Protein AF-A0A645JE88-F1 (afdb_monomer_lite)

pLDDT: mean 90.45, std 4.68, range [77.88, 97.06]

InterPro domains:
  IPR000792 Transcription regulator LuxR, C-terminal [SM00421] (86-143)
  IPR016032 Signal transduction response regulator, C-terminal effector [SSF46894] (80-143)
  IPR036388 Winged helix-like DNA-binding domain superfamily [G3DSA:1.10.10.10] (89-144)

Structure (mmCIF, N/CA/C/O backbone):
data_AF-A0A645JE88-F1
#
_entry.id   AF-A0A645JE88-F1
#
loop_
_atom_site.group_PDB
_atom_site.id
_atom_site.type_symbol
_atom_site.label_atom_id
_atom_site.label_alt_id
_atom_site.label_comp_id
_atom_site.label_asym_id
_atom_site.label_entity_id
_atom_site.label_seq_id
_atom_site.pdbx_PDB_ins_code
_atom_site.Cartn_x
_atom_site.Cartn_y
_atom_site.Cartn_z
_atom_site.occupancy
_atom_site.B_iso_or_equiv
_atom_site.auth_seq_id
_at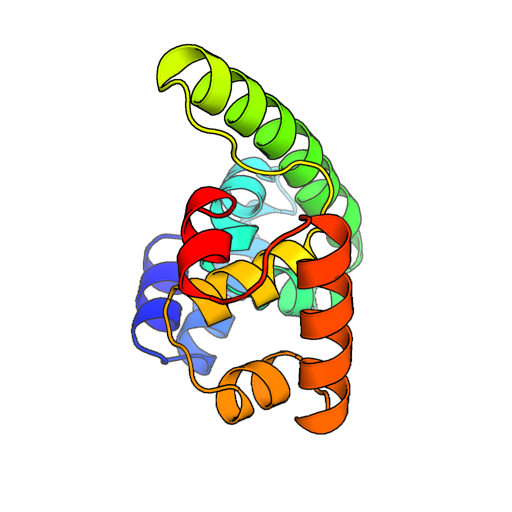om_site.auth_comp_id
_atom_site.auth_asym_id
_atom_site.auth_atom_id
_atom_site.pdbx_PDB_model_num
ATOM 1 N N . MET A 1 1 ? -2.558 -3.960 -15.717 1.00 83.31 1 MET A N 1
ATOM 2 C CA . MET A 1 1 ? -2.790 -3.503 -14.327 1.00 83.31 1 MET A CA 1
ATOM 3 C C . MET A 1 1 ? -4.059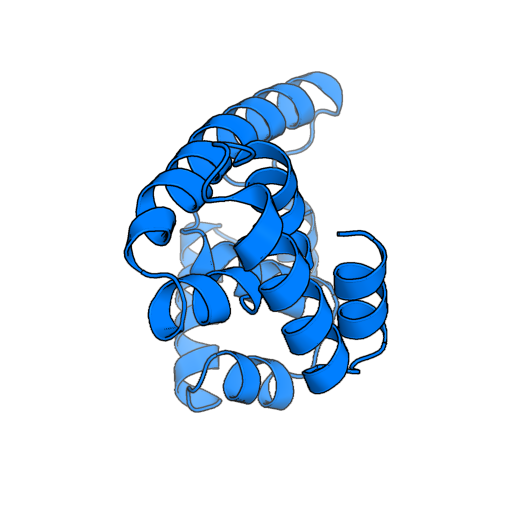 -4.070 -13.705 1.00 83.31 1 MET A C 1
ATOM 5 O O . MET A 1 1 ? -3.946 -4.719 -12.676 1.00 83.31 1 MET A O 1
ATOM 9 N N . THR A 1 2 ? -5.235 -3.934 -14.329 1.00 85.56 2 THR A N 1
ATOM 10 C CA . THR A 1 2 ? -6.525 -4.400 -13.770 1.00 85.56 2 THR A CA 1
ATOM 11 C C . THR A 1 2 ? -6.524 -5.858 -13.303 1.00 85.56 2 THR A C 1
ATOM 13 O O . THR A 1 2 ? -7.034 -6.153 -12.230 1.00 85.56 2 THR A O 1
ATOM 16 N N . ARG A 1 3 ? -5.890 -6.769 -14.058 1.00 91.75 3 ARG A N 1
ATOM 17 C CA . ARG A 1 3 ? -5.767 -8.186 -13.670 1.00 91.75 3 ARG A CA 1
ATOM 18 C C . ARG A 1 3 ? -4.950 -8.389 -12.391 1.00 91.75 3 ARG A C 1
ATOM 20 O O . ARG A 1 3 ? -5.397 -9.111 -11.515 1.00 91.75 3 ARG A O 1
ATOM 27 N N . ALA A 1 4 ? -3.802 -7.722 -12.263 1.00 92.31 4 ALA A N 1
ATOM 28 C CA . ALA A 1 4 ? -2.965 -7.818 -11.066 1.00 92.31 4 ALA A CA 1
ATOM 29 C C . ALA A 1 4 ? -3.705 -7.302 -9.821 1.00 92.31 4 ALA A C 1
ATOM 31 O O . ALA A 1 4 ? -3.716 -7.964 -8.788 1.00 92.31 4 ALA A O 1
ATOM 32 N N . VAL A 1 5 ? -4.392 -6.160 -9.949 1.00 90.69 5 VAL A N 1
ATOM 33 C CA . VAL A 1 5 ? -5.201 -5.579 -8.865 1.00 90.69 5 VAL A CA 1
ATOM 34 C C . VAL A 1 5 ? -6.362 -6.503 -8.483 1.00 90.69 5 VAL A C 1
ATOM 36 O O . VAL A 1 5 ? -6.603 -6.718 -7.298 1.00 90.69 5 VAL A O 1
ATOM 39 N N . ALA A 1 6 ? -7.051 -7.094 -9.463 1.00 91.69 6 ALA A N 1
ATOM 40 C CA . ALA A 1 6 ? -8.138 -8.037 -9.209 1.00 91.69 6 ALA A CA 1
ATOM 41 C C . ALA A 1 6 ? -7.649 -9.306 -8.489 1.00 91.69 6 ALA A C 1
ATOM 43 O O . ALA A 1 6 ? -8.238 -9.694 -7.483 1.00 91.69 6 ALA A O 1
ATOM 44 N N . CYS A 1 7 ? -6.550 -9.915 -8.946 1.00 92.38 7 CYS A N 1
ATOM 45 C CA . CYS A 1 7 ? -5.951 -11.072 -8.276 1.00 92.38 7 CYS A CA 1
ATOM 46 C C . CYS A 1 7 ? -5.545 -10.736 -6.835 1.00 92.38 7 CYS A C 1
ATOM 48 O O . CYS A 1 7 ? -5.880 -11.483 -5.916 1.00 92.38 7 CYS A O 1
ATOM 50 N N . HIS A 1 8 ? -4.921 -9.575 -6.607 1.00 89.56 8 HIS A N 1
ATOM 51 C CA . HIS A 1 8 ? -4.550 -9.139 -5.260 1.00 89.56 8 HIS A CA 1
ATOM 52 C C . HIS A 1 8 ? -5.783 -8.968 -4.358 1.00 89.56 8 HIS A C 1
ATOM 54 O O . HIS A 1 8 ? -5.805 -9.464 -3.230 1.00 89.56 8 HIS A O 1
ATOM 60 N N . ALA A 1 9 ? -6.854 -8.352 -4.871 1.00 86.19 9 ALA A N 1
ATOM 61 C CA . ALA A 1 9 ? -8.113 -8.201 -4.142 1.00 86.19 9 ALA A CA 1
ATOM 62 C C . ALA A 1 9 ? -8.763 -9.553 -3.783 1.00 86.19 9 ALA A C 1
ATOM 64 O O . ALA A 1 9 ? -9.377 -9.679 -2.722 1.00 86.19 9 ALA A O 1
ATOM 65 N N . LEU A 1 10 ? -8.588 -10.574 -4.628 1.00 90.12 10 LEU A N 1
ATOM 66 C CA . LEU A 1 10 ? -9.052 -11.946 -4.391 1.00 90.12 10 LEU A CA 1
ATOM 67 C C . LEU A 1 10 ? -8.096 -12.776 -3.511 1.00 90.12 10 LEU A C 1
ATOM 69 O O . LEU A 1 10 ? -8.393 -13.929 -3.205 1.00 90.12 10 LEU A O 1
ATOM 73 N N . GLY A 1 11 ? -6.964 -12.212 -3.077 1.00 87.06 11 GLY A N 1
ATOM 74 C CA . GLY A 1 11 ? -5.947 -12.915 -2.287 1.00 87.06 11 GLY A CA 1
ATOM 75 C C . GLY A 1 11 ? -5.084 -13.896 -3.089 1.00 87.06 11 GLY A C 1
ATOM 76 O O . GLY A 1 11 ? -4.381 -14.708 -2.491 1.00 87.06 11 GLY A O 1
ATOM 77 N N . GLN A 1 12 ? -5.127 -13.815 -4.418 1.00 92.44 12 GLN A N 1
ATOM 78 C CA . GLN A 1 12 ? -4.304 -14.575 -5.360 1.00 92.44 12 GLN A CA 1
ATOM 79 C C . GLN A 1 12 ? -2.956 -13.861 -5.542 1.00 92.44 12 GLN A C 1
ATOM 81 O O . GLN A 1 12 ? -2.716 -13.185 -6.543 1.00 92.44 12 GLN A O 1
ATOM 86 N N . GLU A 1 13 ? -2.114 -13.906 -4.506 1.00 89.75 13 GLU A N 1
ATOM 87 C CA . GLU A 1 13 ? -0.886 -13.096 -4.431 1.00 89.75 13 GLU A CA 1
ATOM 88 C C . GLU A 1 13 ? 0.164 -13.499 -5.479 1.00 89.75 13 GLU A C 1
ATOM 90 O O . GLU A 1 13 ? 0.869 -12.634 -6.004 1.00 89.75 13 GLU A O 1
ATOM 95 N N . ASP A 1 14 ? 0.260 -14.788 -5.814 1.00 93.00 14 ASP A N 1
ATOM 96 C CA . ASP A 1 14 ? 1.229 -15.287 -6.795 1.00 93.00 14 ASP A CA 1
ATOM 97 C C . ASP A 1 14 ? 0.845 -14.853 -8.216 1.00 93.00 14 ASP A C 1
ATOM 99 O O . ASP A 1 14 ? 1.680 -14.325 -8.956 1.00 93.00 14 ASP A O 1
ATOM 103 N N . GLU A 1 15 ? -0.434 -14.964 -8.581 1.00 95.75 15 GLU A N 1
ATOM 104 C CA . GLU A 1 15 ? -0.961 -14.467 -9.852 1.00 95.75 15 GLU A CA 1
ATOM 105 C C . GLU A 1 15 ? -0.883 -12.941 -9.939 1.00 95.75 15 GLU A C 1
ATOM 107 O O . GLU A 1 15 ? -0.502 -12.394 -10.978 1.00 95.75 15 GLU A O 1
ATOM 112 N N . ALA A 1 16 ? -1.197 -12.237 -8.846 1.00 95.31 16 ALA A N 1
ATOM 113 C CA . ALA A 1 16 ? -1.065 -10.787 -8.783 1.00 95.31 16 ALA A CA 1
ATOM 114 C C . ALA A 1 16 ? 0.380 -10.354 -9.051 1.00 95.31 16 ALA A C 1
ATOM 116 O O . ALA A 1 16 ? 0.611 -9.461 -9.871 1.00 95.31 16 ALA A O 1
ATOM 117 N N . ARG A 1 17 ? 1.350 -11.021 -8.411 1.00 95.62 17 ARG A N 1
ATOM 118 C CA . ARG A 1 17 ? 2.784 -10.785 -8.613 1.00 95.62 17 ARG A CA 1
ATOM 119 C C . ARG A 1 17 ? 3.194 -11.062 -10.054 1.00 95.62 17 ARG A C 1
ATOM 121 O O . ARG A 1 17 ? 3.885 -10.237 -10.649 1.00 95.62 17 ARG A O 1
ATOM 128 N N . LEU A 1 18 ? 2.765 -12.193 -10.609 1.00 96.69 18 LEU A N 1
ATOM 129 C CA . LEU A 1 18 ? 3.094 -12.600 -11.972 1.00 96.69 18 LEU A CA 1
ATOM 130 C C . LEU A 1 18 ? 2.614 -11.560 -12.989 1.00 96.69 18 LEU A C 1
ATOM 132 O O . LEU A 1 18 ? 3.426 -11.035 -13.750 1.00 96.69 18 LEU A O 1
ATOM 136 N N . PHE 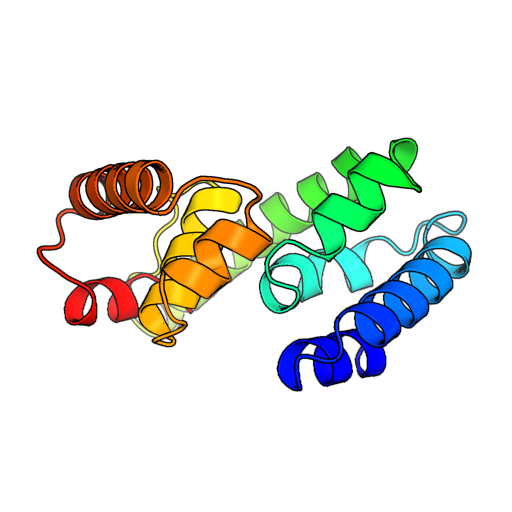A 1 19 ? 1.329 -11.193 -12.952 1.00 97.00 19 PHE A N 1
ATOM 137 C CA . PHE A 1 19 ? 0.775 -10.215 -13.893 1.00 97.00 19 PHE A CA 1
ATOM 138 C C . PHE A 1 19 ? 1.362 -8.816 -13.705 1.00 97.00 19 PHE A C 1
ATOM 140 O O . PHE A 1 19 ? 1.483 -8.060 -14.671 1.00 97.00 19 PHE A O 1
ATOM 147 N N . LEU A 1 20 ? 1.711 -8.450 -12.470 1.00 96.69 20 LEU A N 1
ATOM 148 C CA . LEU A 1 20 ? 2.344 -7.171 -12.185 1.00 96.69 20 LEU A CA 1
ATOM 149 C C . LEU A 1 20 ? 3.751 -7.100 -12.781 1.00 96.69 20 LEU A C 1
ATOM 151 O O . LEU A 1 20 ? 4.060 -6.144 -13.490 1.00 96.69 20 LEU A O 1
ATOM 155 N N . LEU A 1 21 ? 4.580 -8.117 -12.533 1.00 96.94 21 LEU A N 1
ATOM 156 C CA . LEU A 1 21 ? 5.949 -8.180 -13.043 1.00 96.94 21 LEU A CA 1
ATOM 157 C C . LEU A 1 21 ? 5.994 -8.275 -14.566 1.00 96.94 21 LEU A C 1
ATOM 159 O O . LEU A 1 21 ? 6.828 -7.618 -15.185 1.00 96.94 21 LEU A O 1
ATOM 163 N N . GLU A 1 22 ? 5.096 -9.049 -15.175 1.00 97.06 22 GLU A N 1
ATOM 164 C CA . GLU A 1 22 ? 4.977 -9.129 -16.632 1.00 97.06 22 GLU A CA 1
ATOM 165 C C . GLU A 1 22 ? 4.688 -7.747 -17.233 1.00 97.06 22 GLU A C 1
ATOM 167 O O . GLU A 1 22 ? 5.414 -7.283 -18.113 1.00 97.06 22 GLU A O 1
ATOM 172 N N . ALA A 1 23 ? 3.695 -7.037 -16.687 1.00 96.88 23 ALA A N 1
ATOM 173 C CA . ALA A 1 23 ? 3.373 -5.686 -17.130 1.00 96.88 23 ALA A CA 1
ATOM 174 C C . ALA A 1 23 ? 4.546 -4.715 -16.918 1.00 96.88 23 ALA A C 1
ATOM 176 O O . ALA A 1 23 ? 4.865 -3.936 -17.813 1.00 96.88 23 ALA A O 1
ATOM 177 N N . MET A 1 24 ? 5.208 -4.762 -15.760 1.00 96.88 24 MET A N 1
ATOM 178 C CA . MET A 1 24 ? 6.347 -3.893 -15.454 1.00 96.88 24 MET A CA 1
ATOM 179 C C . MET A 1 24 ? 7.524 -4.119 -16.410 1.00 96.88 24 MET A C 1
ATOM 181 O O . MET A 1 24 ? 8.090 -3.152 -16.916 1.00 96.88 24 MET A O 1
ATOM 185 N N . ARG A 1 25 ? 7.869 -5.379 -16.699 1.00 96.88 25 ARG A N 1
ATOM 186 C CA . ARG A 1 25 ? 8.984 -5.730 -17.596 1.00 96.88 25 ARG A CA 1
ATOM 187 C C . ARG A 1 25 ? 8.759 -5.253 -19.029 1.00 96.88 25 ARG A C 1
ATOM 189 O O . ARG A 1 25 ? 9.728 -4.919 -19.699 1.00 96.88 25 ARG A O 1
ATOM 196 N N . ILE A 1 26 ? 7.506 -5.191 -19.478 1.00 96.88 26 ILE A N 1
ATOM 197 C CA . ILE A 1 26 ? 7.153 -4.656 -20.798 1.00 96.88 26 ILE A CA 1
ATOM 198 C C . ILE A 1 26 ? 7.153 -3.123 -20.770 1.00 96.88 26 ILE A C 1
ATOM 200 O O . ILE A 1 26 ? 7.749 -2.482 -21.625 1.00 96.88 26 ILE A O 1
ATOM 204 N N . CYS A 1 27 ? 6.487 -2.516 -19.791 1.00 97.06 27 CYS A N 1
ATOM 205 C CA . CYS A 1 27 ? 6.142 -1.097 -19.835 1.00 97.06 27 CYS A CA 1
ATOM 206 C C . CYS A 1 27 ? 7.240 -0.163 -19.302 1.00 97.06 27 CYS A C 1
ATOM 208 O O . CYS A 1 27 ? 7.442 0.921 -19.855 1.00 97.06 27 CYS A O 1
ATOM 210 N N . LEU A 1 28 ? 7.944 -0.548 -18.231 1.00 96.75 28 LEU A N 1
ATOM 211 C CA . LEU A 1 28 ? 8.914 0.332 -17.567 1.00 96.75 28 LEU A CA 1
ATOM 212 C C . LEU A 1 28 ? 10.113 0.704 -18.457 1.00 96.75 28 LEU A C 1
ATOM 214 O O . LEU A 1 28 ? 10.453 1.888 -18.476 1.00 96.75 28 LEU A O 1
ATOM 218 N N . PRO A 1 29 ? 10.702 -0.212 -19.259 1.00 96.75 29 PRO A N 1
ATOM 219 C CA . PRO A 1 29 ? 11.775 0.147 -20.194 1.00 96.75 29 PRO A CA 1
ATOM 220 C C . PRO A 1 29 ? 11.367 1.180 -21.248 1.00 96.75 29 PRO A C 1
ATOM 222 O O . PRO A 1 29 ? 12.217 1.868 -21.805 1.00 96.75 29 PRO A O 1
ATOM 225 N N . HIS A 1 30 ? 10.067 1.307 -21.512 1.00 96.44 30 HIS A N 1
ATOM 226 C CA . HIS A 1 30 ? 9.511 2.287 -22.441 1.00 96.44 30 HIS A CA 1
ATOM 227 C C . HIS A 1 30 ? 9.025 3.570 -21.746 1.00 96.44 30 HIS A C 1
ATOM 229 O O . HIS A 1 30 ? 8.413 4.420 -22.386 1.00 96.44 30 HIS A O 1
ATOM 235 N N . GLY A 1 31 ? 9.284 3.730 -20.444 1.00 94.19 31 GLY A N 1
ATOM 236 C CA . GLY A 1 31 ? 8.949 4.943 -19.695 1.00 94.19 31 GLY A CA 1
ATOM 237 C C . GLY A 1 31 ? 7.484 5.052 -19.264 1.00 94.19 31 GLY A C 1
ATOM 238 O O . GLY A 1 31 ? 7.073 6.099 -18.764 1.00 94.19 31 GLY A O 1
ATOM 239 N N . PHE A 1 32 ? 6.681 3.992 -19.397 1.00 96.00 32 PHE A N 1
ATOM 240 C CA . PHE A 1 32 ? 5.295 3.983 -18.917 1.00 96.00 32 PHE A CA 1
ATOM 241 C C . PHE A 1 32 ? 5.242 3.812 -17.390 1.00 96.00 32 PHE A C 1
ATOM 243 O O . PHE A 1 32 ? 4.909 2.745 -16.880 1.00 96.00 32 PHE A O 1
ATOM 250 N N . ILE A 1 33 ? 5.576 4.872 -16.652 1.00 94.69 33 ILE A N 1
ATOM 251 C CA . ILE A 1 33 ? 5.643 4.881 -15.180 1.00 94.69 33 ILE A CA 1
ATOM 252 C C . ILE A 1 33 ? 4.257 5.057 -14.539 1.00 94.69 33 ILE A C 1
ATOM 254 O O . ILE A 1 33 ? 3.905 4.347 -13.594 1.00 94.69 33 ILE A O 1
ATOM 258 N N . THR A 1 34 ? 3.454 5.985 -15.068 1.00 91.81 34 THR A N 1
ATOM 259 C CA . THR A 1 34 ? 2.163 6.405 -14.494 1.00 91.81 34 THR A CA 1
ATOM 260 C C . THR A 1 34 ? 1.203 5.254 -14.166 1.00 91.81 34 THR A C 1
ATOM 262 O O . THR A 1 34 ? 0.691 5.245 -13.048 1.00 91.81 34 THR A O 1
ATOM 265 N N . PRO A 1 35 ? 1.005 4.236 -15.033 1.00 91.69 35 PRO A N 1
ATOM 266 C CA . PRO A 1 35 ? 0.062 3.150 -14.747 1.00 91.69 35 PRO A CA 1
ATOM 267 C C . PRO A 1 35 ? 0.402 2.339 -13.493 1.00 91.69 35 PRO A C 1
ATOM 269 O O . PRO A 1 35 ? -0.479 1.721 -12.899 1.00 91.69 35 PRO A O 1
ATOM 272 N N . PHE A 1 36 ? 1.680 2.302 -13.106 1.00 93.12 36 PHE A N 1
ATOM 273 C CA . PHE A 1 36 ? 2.129 1.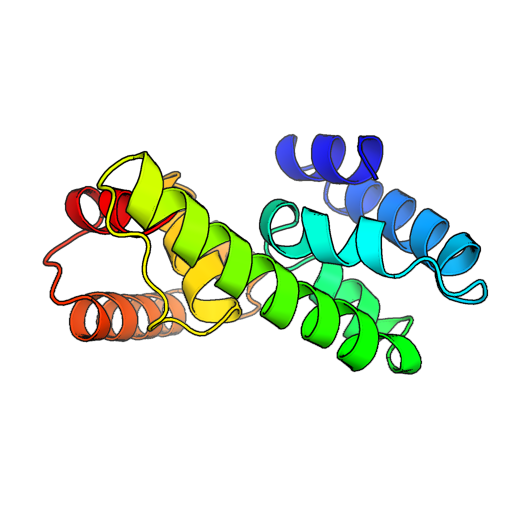626 -11.891 1.00 93.12 36 PHE A CA 1
ATOM 274 C C . PHE A 1 36 ? 2.012 2.546 -10.689 1.00 93.12 36 PHE A C 1
ATOM 276 O O . PHE A 1 36 ? 1.525 2.104 -9.653 1.00 93.12 36 PHE A O 1
ATOM 283 N N . ALA A 1 37 ? 2.389 3.818 -10.854 1.00 91.25 37 ALA A N 1
ATOM 284 C CA . ALA A 1 37 ? 2.259 4.836 -9.822 1.00 91.25 37 ALA A CA 1
ATOM 285 C C . ALA A 1 37 ? 0.807 4.959 -9.332 1.00 91.25 37 ALA A C 1
ATOM 287 O O . ALA A 1 37 ? 0.579 5.005 -8.134 1.00 91.25 37 ALA A O 1
ATOM 288 N N . GLU A 1 38 ? -0.187 4.933 -10.219 1.00 87.50 38 GLU A N 1
ATOM 289 C CA . GLU A 1 38 ? -1.603 5.101 -9.848 1.00 87.50 38 GLU A CA 1
ATOM 290 C C . GLU A 1 38 ? -2.185 3.960 -9.002 1.00 87.50 38 GLU A C 1
ATOM 292 O O . GLU A 1 38 ? -3.156 4.170 -8.278 1.00 87.50 38 GLU A O 1
ATOM 297 N N . VAL A 1 39 ? -1.609 2.756 -9.066 1.00 86.56 39 VAL A N 1
ATOM 298 C CA . VAL A 1 39 ? -2.174 1.567 -8.404 1.00 86.56 39 VAL A CA 1
ATOM 299 C C . VAL A 1 39 ? -1.302 1.007 -7.283 1.00 86.56 39 VAL A C 1
ATOM 301 O O . VAL A 1 39 ? -1.640 -0.040 -6.730 1.00 86.56 39 VAL A O 1
ATOM 304 N N . VAL A 1 40 ? -0.210 1.692 -6.916 1.00 87.44 40 VAL A N 1
ATOM 305 C CA . VAL A 1 40 ? 0.683 1.288 -5.809 1.00 87.44 40 VAL A CA 1
ATOM 306 C C . VAL A 1 40 ? -0.121 1.009 -4.535 1.00 87.44 40 VAL A C 1
ATOM 308 O O . VAL A 1 40 ? 0.004 -0.060 -3.939 1.00 87.44 40 VAL A O 1
ATOM 311 N N . THR A 1 41 ? -1.028 1.919 -4.173 1.00 81.50 41 THR A N 1
ATOM 312 C CA . THR A 1 41 ? -1.865 1.795 -2.970 1.00 81.50 41 THR A CA 1
ATOM 313 C C . THR A 1 41 ? -2.875 0.662 -3.034 1.00 81.50 41 THR A C 1
ATOM 315 O O . THR A 1 41 ? -3.150 0.016 -2.020 1.00 81.50 41 THR A O 1
ATOM 318 N N . ALA A 1 42 ? -3.387 0.356 -4.225 1.00 84.56 42 ALA A N 1
ATOM 319 C CA . ALA A 1 42 ? -4.329 -0.739 -4.432 1.00 84.56 42 ALA A CA 1
ATOM 320 C C . ALA A 1 42 ? -3.681 -2.126 -4.276 1.00 84.56 42 ALA A C 1
ATOM 322 O O . ALA A 1 42 ? -4.391 -3.104 -4.053 1.00 84.56 42 ALA A O 1
ATOM 323 N N . LEU A 1 43 ? -2.354 -2.210 -4.386 1.00 87.38 43 LEU A N 1
ATOM 324 C CA . LEU A 1 43 ? -1.588 -3.456 -4.336 1.00 87.38 43 LEU A CA 1
ATOM 325 C C . LEU A 1 43 ? -0.965 -3.733 -2.958 1.00 87.38 43 LEU A C 1
ATOM 327 O O . LEU A 1 43 ? -0.214 -4.695 -2.812 1.00 87.38 43 LEU A O 1
ATOM 331 N N . GLY A 1 44 ? -1.254 -2.907 -1.946 1.00 80.56 44 GLY A N 1
ATOM 332 C CA . GLY A 1 44 ? -0.979 -3.227 -0.540 1.00 80.56 44 GLY A CA 1
ATOM 333 C C . GLY A 1 44 ? 0.490 -3.516 -0.204 1.00 80.56 44 GLY A C 1
ATOM 334 O O . GLY A 1 44 ? 0.761 -4.278 0.726 1.00 80.56 44 GLY A O 1
ATOM 335 N N . GLY A 1 45 ? 1.440 -2.942 -0.949 1.00 85.56 45 GLY A N 1
ATOM 336 C CA . GLY A 1 45 ? 2.874 -3.211 -0.802 1.00 85.56 45 GLY A CA 1
ATOM 337 C C . GLY A 1 45 ? 3.465 -4.169 -1.843 1.00 85.56 45 GLY A C 1
ATOM 338 O O . GLY A 1 45 ? 4.687 -4.297 -1.930 1.00 85.56 45 GLY A O 1
ATOM 339 N N . LEU A 1 46 ? 2.641 -4.871 -2.630 1.00 89.62 46 LEU A N 1
ATOM 340 C CA . LEU A 1 46 ? 3.121 -5.838 -3.623 1.00 89.62 46 LEU A CA 1
ATOM 341 C C . LEU A 1 46 ? 3.908 -5.161 -4.755 1.00 89.62 46 LEU A C 1
ATOM 343 O O . LEU A 1 46 ? 4.896 -5.727 -5.226 1.00 89.62 46 LEU A O 1
ATOM 347 N N . ALA A 1 47 ? 3.500 -3.961 -5.176 1.00 92.00 47 ALA A N 1
ATOM 348 C CA . ALA A 1 47 ? 4.197 -3.208 -6.217 1.00 92.00 47 ALA A CA 1
ATOM 349 C C . ALA A 1 47 ? 5.600 -2.802 -5.774 1.00 92.00 47 ALA A C 1
ATOM 351 O O . ALA A 1 47 ? 6.564 -3.031 -6.504 1.00 92.00 47 ALA A O 1
ATOM 352 N N . GLU A 1 48 ? 5.724 -2.291 -4.556 1.00 92.06 48 GLU A N 1
ATOM 353 C CA . GLU A 1 48 ? 6.996 -1.906 -3.955 1.00 92.06 48 GLU A CA 1
ATOM 354 C C . GLU A 1 48 ? 7.912 -3.119 -3.810 1.00 92.06 48 GLU A C 1
ATOM 356 O O . GLU A 1 48 ? 9.056 -3.071 -4.246 1.00 92.06 48 GLU A O 1
ATOM 361 N N . GLN A 1 49 ? 7.391 -4.250 -3.321 1.00 91.06 49 GLN A N 1
ATOM 362 C CA . GLN A 1 49 ? 8.165 -5.492 -3.228 1.00 91.06 49 GLN A CA 1
ATOM 363 C C . GLN A 1 49 ? 8.677 -5.980 -4.589 1.00 91.06 49 GLN A C 1
ATOM 365 O O . GLN A 1 49 ? 9.785 -6.509 -4.673 1.00 91.06 49 GLN A O 1
ATOM 370 N N . CYS A 1 50 ? 7.864 -5.868 -5.643 1.00 94.31 50 CYS A N 1
ATOM 371 C CA . CYS A 1 50 ? 8.268 -6.252 -6.994 1.00 94.31 50 CYS A CA 1
ATOM 372 C C . CYS A 1 50 ? 9.364 -5.324 -7.526 1.00 94.31 50 CYS A C 1
ATOM 374 O O . CYS A 1 50 ? 10.364 -5.805 -8.054 1.00 94.31 50 CYS A O 1
ATOM 376 N N . LEU A 1 51 ? 9.209 -4.013 -7.339 1.00 95.19 51 LEU A N 1
ATOM 377 C CA . LEU A 1 51 ? 10.202 -3.026 -7.752 1.00 95.19 51 LEU A CA 1
ATOM 378 C C . LEU A 1 51 ? 11.522 -3.203 -6.989 1.00 95.19 51 LEU A C 1
ATOM 380 O O . LEU A 1 51 ? 12.561 -3.284 -7.626 1.00 95.19 51 LEU A O 1
ATOM 384 N N . GLU A 1 52 ? 11.497 -3.350 -5.662 1.00 93.62 52 GLU A N 1
ATOM 385 C CA . GLU A 1 52 ? 12.714 -3.525 -4.846 1.00 93.62 52 GLU A CA 1
ATOM 386 C C . GLU A 1 52 ? 13.507 -4.775 -5.229 1.00 93.62 52 GLU A C 1
ATOM 388 O O . GLU A 1 52 ? 14.736 -4.743 -5.248 1.00 93.62 52 GLU A O 1
ATOM 393 N N . ARG A 1 53 ? 12.816 -5.887 -5.507 1.00 93.75 53 ARG A N 1
ATOM 394 C CA . ARG A 1 53 ? 13.467 -7.190 -5.716 1.00 93.75 53 ARG A CA 1
ATOM 395 C C . ARG A 1 53 ? 13.865 -7.442 -7.162 1.00 93.75 53 ARG A C 1
ATOM 397 O O . ARG A 1 53 ? 14.939 -7.976 -7.405 1.00 93.75 53 ARG A O 1
ATOM 404 N N . GLU A 1 54 ? 12.992 -7.106 -8.104 1.00 96.44 54 GLU A N 1
ATOM 405 C CA . GLU A 1 54 ? 13.130 -7.530 -9.502 1.00 96.44 54 GLU A CA 1
ATOM 406 C C . GLU A 1 54 ? 13.539 -6.378 -10.421 1.00 96.44 54 GLU A C 1
ATOM 408 O O . GLU A 1 54 ? 14.160 -6.603 -11.458 1.00 96.44 54 GLU A O 1
ATOM 413 N N . LEU A 1 55 ? 13.153 -5.143 -10.084 1.00 95.88 55 LEU A N 1
ATOM 414 C CA . LEU A 1 55 ? 13.260 -3.979 -10.970 1.00 95.88 55 LEU A CA 1
ATOM 415 C C . LEU A 1 55 ? 13.752 -2.720 -10.220 1.00 95.88 55 LEU A C 1
ATOM 417 O O . LEU A 1 55 ? 13.149 -1.651 -10.372 1.00 95.88 55 LEU A O 1
ATOM 421 N N . PRO A 1 56 ? 14.848 -2.802 -9.430 1.00 96.06 56 PRO A N 1
ATOM 422 C CA . PRO A 1 56 ? 15.225 -1.750 -8.480 1.00 96.06 56 PRO A CA 1
ATOM 423 C C . PRO A 1 56 ? 15.529 -0.407 -9.152 1.00 96.06 56 PRO A C 1
ATOM 425 O O . PRO A 1 56 ? 15.258 0.640 -8.576 1.00 96.06 56 PRO A O 1
ATOM 428 N N . GLY A 1 57 ? 16.005 -0.416 -10.403 1.00 96.69 57 GLY A N 1
ATOM 429 C CA . GLY A 1 57 ? 16.274 0.807 -11.170 1.00 96.69 57 GLY A CA 1
ATOM 430 C C . GLY A 1 57 ? 15.037 1.668 -11.465 1.00 96.69 57 GLY A C 1
ATOM 431 O O . GLY A 1 57 ? 15.185 2.836 -11.808 1.00 96.69 57 GLY A O 1
ATOM 432 N N . TYR A 1 58 ? 13.824 1.125 -11.312 1.00 96.56 58 TYR A N 1
ATOM 433 C CA . TYR A 1 58 ? 12.569 1.853 -11.531 1.00 96.56 58 TYR A CA 1
ATOM 434 C C . TYR A 1 58 ? 11.843 2.229 -10.235 1.00 96.56 58 TYR A C 1
ATOM 436 O O . TYR A 1 58 ? 10.824 2.918 -10.295 1.00 96.56 58 TYR A O 1
ATOM 444 N N . TYR A 1 59 ? 12.345 1.794 -9.075 1.00 94.75 59 TYR A N 1
ATOM 445 C CA . TYR A 1 59 ? 11.690 2.001 -7.783 1.00 94.75 59 TYR A CA 1
ATOM 446 C C . TYR A 1 59 ? 11.435 3.487 -7.506 1.00 94.75 59 TYR A C 1
ATOM 448 O O . TYR A 1 59 ? 10.289 3.900 -7.312 1.00 94.75 59 TYR A O 1
ATOM 456 N N . ASP A 1 60 ? 12.489 4.300 -7.586 1.00 94.50 60 ASP A N 1
ATOM 457 C CA . ASP A 1 60 ? 12.413 5.735 -7.307 1.00 94.50 60 ASP A CA 1
ATOM 458 C C . ASP A 1 60 ? 11.541 6.476 -8.323 1.00 94.50 60 ASP A C 1
ATOM 460 O O . ASP A 1 60 ? 10.813 7.398 -7.958 1.00 94.50 60 ASP A O 1
ATOM 464 N N . ALA A 1 61 ? 11.558 6.054 -9.591 1.00 94.81 61 ALA A N 1
ATOM 465 C CA . ALA A 1 61 ? 10.731 6.659 -10.630 1.00 94.81 61 ALA A CA 1
ATOM 466 C C . ALA A 1 61 ? 9.236 6.425 -10.361 1.00 94.81 61 ALA A C 1
ATOM 468 O O . ALA A 1 61 ? 8.442 7.368 -10.389 1.00 94.81 61 ALA A O 1
ATOM 469 N N . VAL A 1 62 ? 8.847 5.182 -10.056 1.00 94.31 62 VAL A N 1
ATOM 470 C CA . VAL A 1 62 ? 7.445 4.830 -9.791 1.00 94.31 62 VAL A CA 1
ATOM 471 C C . VAL A 1 62 ? 6.955 5.457 -8.488 1.00 94.31 62 VAL A C 1
ATOM 473 O O . VAL A 1 62 ? 5.896 6.089 -8.479 1.00 94.31 62 VAL A O 1
ATOM 476 N N . LEU A 1 63 ? 7.713 5.337 -7.394 1.00 91.75 63 LEU A N 1
ATOM 477 C CA . LEU A 1 63 ? 7.292 5.888 -6.103 1.00 91.75 63 LEU A CA 1
ATOM 478 C C . LEU A 1 63 ? 7.387 7.412 -6.041 1.00 91.75 63 LEU A C 1
ATOM 480 O O . LEU A 1 63 ? 6.548 8.047 -5.399 1.00 91.75 63 LEU A O 1
ATOM 484 N N . GLY A 1 64 ? 8.357 8.011 -6.729 1.00 91.69 64 GLY A N 1
ATOM 485 C CA . GLY A 1 64 ? 8.446 9.459 -6.892 1.00 91.69 64 GLY A CA 1
ATOM 486 C C . GLY A 1 64 ? 7.223 10.014 -7.621 1.00 91.69 64 GLY A C 1
ATOM 487 O O . GLY A 1 64 ? 6.589 10.952 -7.129 1.00 91.69 64 GLY A O 1
ATOM 488 N N . GLN A 1 65 ? 6.834 9.380 -8.734 1.00 91.69 65 GLN A N 1
ATOM 489 C CA . GLN A 1 65 ? 5.621 9.741 -9.467 1.00 91.69 65 GLN A CA 1
ATOM 490 C C . GLN A 1 65 ? 4.368 9.551 -8.604 1.00 91.69 65 GLN A C 1
ATOM 492 O O . GLN A 1 65 ? 3.534 10.455 -8.538 1.00 91.69 65 GLN A O 1
ATOM 497 N N . TRP A 1 66 ? 4.246 8.421 -7.895 1.00 90.38 66 TRP A N 1
ATOM 498 C CA . TRP A 1 66 ? 3.129 8.187 -6.975 1.00 90.38 66 TRP A CA 1
ATOM 499 C C . TRP A 1 66 ? 3.041 9.294 -5.923 1.00 90.38 66 TRP A C 1
ATOM 501 O O . TRP A 1 66 ? 1.975 9.874 -5.742 1.00 90.38 66 TRP A O 1
ATOM 511 N N . LYS A 1 67 ? 4.155 9.656 -5.278 1.00 86.06 67 LYS A N 1
ATOM 512 C CA . LYS A 1 67 ? 4.183 10.682 -4.226 1.00 86.06 67 LYS A CA 1
ATOM 513 C C . LYS A 1 67 ? 3.679 12.034 -4.732 1.00 86.06 67 LYS A C 1
ATOM 515 O O . LYS A 1 67 ? 2.940 12.717 -4.020 1.00 86.06 67 LYS A O 1
ATOM 520 N N . GLN A 1 68 ? 4.064 12.413 -5.950 1.00 85.06 68 GLN A N 1
ATOM 521 C CA . GLN A 1 68 ? 3.630 13.665 -6.564 1.00 85.06 68 GLN A CA 1
ATOM 522 C C . GLN A 1 68 ? 2.140 13.629 -6.930 1.00 85.06 68 GLN A C 1
ATOM 524 O O . GLN A 1 68 ? 1.398 14.549 -6.578 1.00 85.06 68 GLN A O 1
ATOM 529 N N . THR A 1 69 ? 1.685 12.560 -7.589 1.00 83.75 69 THR A N 1
ATOM 530 C CA . THR A 1 69 ? 0.278 12.400 -7.984 1.00 83.75 69 THR A CA 1
ATOM 531 C C . THR A 1 69 ? -0.637 12.312 -6.765 1.00 83.75 69 THR A C 1
ATOM 533 O O . THR A 1 69 ? -1.656 12.995 -6.707 1.00 83.75 69 THR A O 1
ATOM 536 N N . TRP A 1 70 ? -0.254 11.522 -5.762 1.00 83.00 70 TRP A N 1
ATOM 537 C CA . TRP A 1 70 ? -1.058 11.255 -4.573 1.00 83.00 70 TRP A CA 1
ATOM 538 C C . TRP A 1 70 ? -1.268 12.499 -3.716 1.00 83.00 70 TRP A C 1
ATOM 540 O O . TRP A 1 70 ? -2.387 12.780 -3.295 1.00 83.00 70 TRP A O 1
ATOM 550 N N . LYS A 1 71 ? -0.217 13.303 -3.511 1.00 83.06 71 LYS A N 1
ATOM 551 C CA . LYS A 1 71 ? -0.331 14.569 -2.776 1.00 83.06 71 LYS A CA 1
ATOM 552 C C . LYS A 1 71 ? -1.308 15.530 -3.459 1.00 83.06 71 LYS A C 1
ATOM 554 O O . LYS A 1 71 ? -2.139 16.139 -2.786 1.00 83.06 71 LYS A O 1
ATOM 559 N N . ASN A 1 72 ? -1.216 15.650 -4.782 1.00 85.06 72 ASN A N 1
ATOM 560 C CA . ASN A 1 72 ? -2.103 16.516 -5.557 1.00 85.06 72 ASN A CA 1
ATOM 561 C C . ASN A 1 72 ? -3.546 16.001 -5.529 1.00 85.06 72 ASN A C 1
ATOM 563 O O . ASN A 1 72 ? -4.471 16.790 -5.344 1.00 85.06 72 ASN A O 1
ATOM 567 N N . TRP A 1 73 ? -3.729 14.684 -5.643 1.00 84.75 73 TRP A N 1
ATOM 568 C CA . TRP A 1 73 ? -5.039 14.049 -5.554 1.00 84.75 73 TRP A CA 1
ATOM 569 C C . TRP A 1 73 ? -5.691 14.261 -4.182 1.00 84.75 73 TRP A C 1
ATOM 571 O O . TRP A 1 73 ? -6.830 14.711 -4.135 1.00 84.75 73 TRP A O 1
ATOM 581 N N . ILE A 1 74 ? -4.965 14.048 -3.075 1.00 83.88 74 ILE A N 1
ATOM 582 C CA . ILE A 1 74 ? -5.479 14.312 -1.718 1.00 83.88 74 ILE A CA 1
ATOM 583 C C . ILE A 1 74 ? -5.872 15.782 -1.560 1.00 83.88 74 ILE A C 1
ATOM 585 O O . ILE A 1 74 ? -6.936 16.076 -1.022 1.00 83.88 74 ILE A O 1
ATOM 589 N N . SER A 1 75 ? -5.027 16.708 -2.024 1.00 85.94 75 SER A N 1
ATOM 590 C CA . SER A 1 75 ? -5.322 18.142 -1.933 1.00 85.94 75 SER A CA 1
ATOM 591 C C . SER A 1 75 ? -6.615 18.494 -2.667 1.00 85.94 75 SER A C 1
ATOM 593 O O . SER A 1 75 ? -7.437 19.236 -2.135 1.00 85.94 75 SER A O 1
ATOM 595 N N . PHE A 1 76 ? -6.794 17.956 -3.874 1.00 86.62 76 PHE A N 1
ATOM 596 C CA . PHE A 1 76 ? -8.004 18.151 -4.664 1.00 86.62 76 PHE A CA 1
ATOM 597 C C . PHE A 1 76 ? -9.230 17.513 -3.995 1.00 86.62 76 PHE A C 1
ATOM 599 O O . PHE A 1 76 ? -10.257 18.172 -3.850 1.00 86.62 76 PHE A O 1
ATOM 606 N N . HIS A 1 77 ? -9.110 16.258 -3.547 1.00 85.25 77 HIS A N 1
ATOM 607 C CA . HIS A 1 77 ? -10.182 15.512 -2.886 1.00 85.25 77 HIS A CA 1
ATOM 608 C C . HIS A 1 77 ? -10.670 16.238 -1.634 1.00 85.25 77 HIS A C 1
ATOM 610 O O . HIS A 1 77 ? -11.839 16.597 -1.568 1.00 85.25 77 HIS A O 1
ATOM 616 N N . ASN A 1 78 ? -9.769 16.547 -0.695 1.00 86.81 78 ASN A N 1
ATOM 617 C CA . ASN A 1 78 ? -10.120 17.228 0.555 1.00 86.81 78 ASN A CA 1
ATOM 618 C C . ASN A 1 78 ? -10.784 18.591 0.303 1.00 86.81 78 ASN A C 1
ATOM 620 O O . ASN A 1 78 ? -11.741 18.950 0.986 1.00 86.81 78 ASN A O 1
ATOM 624 N N . GLN A 1 79 ? -10.313 19.348 -0.697 1.00 87.06 79 GLN A N 1
ATOM 625 C CA . GLN A 1 79 ? -10.928 20.626 -1.061 1.00 87.06 79 GLN A CA 1
ATOM 626 C C . GLN A 1 79 ? -12.352 20.445 -1.604 1.00 87.06 79 GLN A C 1
ATOM 628 O O . GLN A 1 79 ? -13.228 21.255 -1.304 1.00 87.06 79 GLN A O 1
ATOM 633 N N . PHE A 1 80 ? -12.577 19.416 -2.419 1.00 88.19 80 PHE A N 1
ATOM 634 C CA . PHE A 1 80 ? -13.843 19.221 -3.116 1.00 88.19 80 PHE A CA 1
ATOM 635 C C . PHE A 1 80 ? -14.906 18.525 -2.256 1.00 88.19 80 PHE A C 1
ATOM 637 O O . PHE A 1 80 ? -16.075 18.903 -2.309 1.00 88.19 80 PHE A O 1
ATOM 644 N N . THR A 1 81 ? -14.522 17.526 -1.460 1.00 82.62 81 THR A N 1
ATOM 645 C CA . THR A 1 81 ? -15.456 16.727 -0.649 1.00 82.62 81 THR A CA 1
ATOM 646 C C . THR A 1 81 ? -15.596 17.223 0.788 1.00 82.62 81 THR A C 1
ATOM 648 O O . THR A 1 81 ? -16.459 16.731 1.508 1.00 82.62 81 THR A O 1
ATOM 651 N N . GLN A 1 82 ? -14.774 18.194 1.208 1.00 80.81 82 GLN A N 1
ATOM 652 C CA . GLN A 1 82 ? -14.622 18.608 2.610 1.00 80.81 82 GLN A CA 1
ATOM 653 C C . GLN A 1 82 ? -14.163 17.466 3.542 1.00 80.81 82 GLN A C 1
ATOM 655 O O . GLN A 1 82 ? -14.328 17.550 4.762 1.00 80.81 82 GLN A O 1
ATOM 660 N N . ASP A 1 83 ? -13.564 16.410 2.979 1.00 80.75 83 ASP A N 1
ATOM 661 C CA . ASP A 1 83 ? -12.903 15.352 3.744 1.00 80.75 83 ASP A CA 1
ATOM 662 C C . ASP A 1 83 ? -11.536 15.804 4.275 1.00 80.75 83 ASP A C 1
ATOM 664 O O . ASP A 1 83 ? -10.981 16.832 3.887 1.00 80.75 83 ASP A O 1
ATOM 668 N N . ASN A 1 84 ? -10.961 14.990 5.164 1.00 81.38 84 ASN A N 1
ATOM 669 C CA . ASN A 1 84 ? -9.676 15.255 5.804 1.00 81.38 84 ASN A CA 1
ATOM 670 C C . ASN A 1 84 ? -8.712 14.069 5.645 1.00 81.38 84 ASN A C 1
ATOM 672 O O . ASN A 1 84 ? -8.146 13.586 6.628 1.00 81.38 84 ASN A O 1
ATOM 676 N N . ILE A 1 85 ? -8.510 13.581 4.414 1.00 85.19 85 ILE A N 1
ATOM 677 C CA . ILE A 1 85 ? -7.507 12.540 4.142 1.00 85.19 85 ILE A CA 1
ATOM 678 C C . ILE A 1 85 ? -6.125 13.060 4.552 1.00 85.19 85 ILE A C 1
ATOM 680 O O . ILE A 1 85 ? -5.735 14.182 4.213 1.00 85.19 85 ILE A O 1
ATOM 684 N N . THR A 1 86 ? -5.380 12.244 5.297 1.00 84.25 86 THR A N 1
ATOM 685 C CA . THR A 1 86 ? -4.103 12.652 5.891 1.00 84.25 86 THR A CA 1
ATOM 686 C C . THR A 1 86 ? -2.950 12.699 4.887 1.00 84.25 86 THR A C 1
ATOM 688 O O . THR A 1 86 ? -2.794 11.816 4.046 1.00 84.25 86 THR A O 1
ATOM 691 N N . LEU A 1 87 ? -2.075 13.696 5.052 1.00 83.38 87 LEU A N 1
ATOM 692 C CA . LEU A 1 87 ? -0.751 13.774 4.417 1.00 83.38 87 LEU A CA 1
ATOM 693 C C . LEU A 1 87 ? 0.397 13.509 5.410 1.00 83.38 87 LEU A C 1
ATOM 695 O O . LEU A 1 87 ? 1.563 13.639 5.044 1.00 83.38 87 LEU A O 1
ATOM 699 N N . MET A 1 88 ? 0.088 13.175 6.670 1.00 87.25 88 MET A N 1
ATOM 700 C CA . MET A 1 88 ? 1.086 13.034 7.744 1.00 87.25 88 MET A CA 1
ATOM 701 C C . MET A 1 88 ? 1.724 11.642 7.812 1.00 87.25 88 MET A C 1
ATOM 703 O O . MET A 1 88 ? 2.746 11.463 8.474 1.00 87.25 88 MET A O 1
ATOM 707 N N . LEU A 1 89 ? 1.116 10.650 7.160 1.00 88.94 89 LEU A 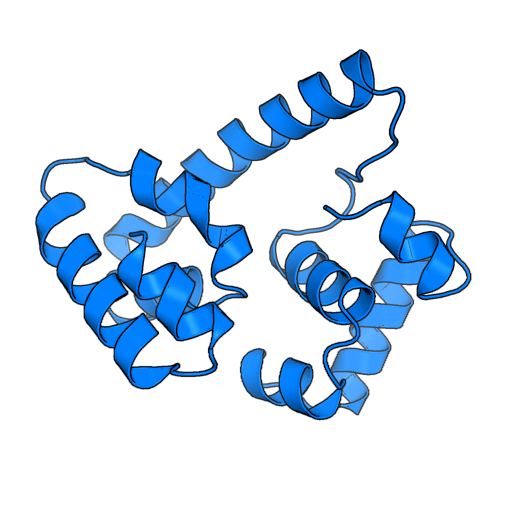N 1
ATOM 708 C CA . LEU A 1 89 ? 1.611 9.278 7.142 1.00 88.94 89 LEU A CA 1
ATOM 709 C C . LEU A 1 89 ? 2.602 9.064 5.998 1.00 88.94 89 LEU A C 1
ATOM 711 O O . LEU A 1 89 ? 2.419 9.560 4.886 1.00 88.94 89 LEU A O 1
ATOM 715 N N . THR A 1 90 ? 3.632 8.261 6.254 1.00 86.88 90 THR A N 1
ATOM 716 C CA . THR A 1 90 ? 4.457 7.689 5.180 1.00 86.88 90 THR A CA 1
ATOM 717 C C . THR A 1 90 ? 3.624 6.733 4.318 1.00 86.88 90 THR A C 1
ATOM 719 O O . THR A 1 90 ? 2.598 6.228 4.767 1.00 86.88 90 THR A O 1
ATOM 722 N N . LEU A 1 91 ? 4.079 6.418 3.098 1.00 82.12 91 LEU A N 1
ATOM 723 C CA . LEU A 1 91 ? 3.412 5.444 2.214 1.00 82.12 91 LEU A CA 1
ATOM 724 C C . LEU A 1 91 ? 3.127 4.116 2.933 1.00 82.12 91 LEU A C 1
ATOM 726 O O . LEU A 1 91 ? 2.003 3.619 2.937 1.00 82.12 91 LEU A O 1
ATOM 730 N N . ARG A 1 92 ? 4.139 3.578 3.619 1.00 86.25 92 ARG A N 1
ATOM 731 C CA . ARG A 1 92 ? 4.014 2.324 4.365 1.00 86.25 92 ARG A CA 1
ATOM 732 C C . ARG A 1 92 ? 2.983 2.421 5.490 1.00 86.25 92 ARG A C 1
ATOM 734 O O . ARG A 1 92 ? 2.179 1.508 5.664 1.00 86.25 92 ARG A O 1
ATOM 741 N N . GLU A 1 93 ? 2.999 3.512 6.251 1.00 91.06 93 GLU A N 1
ATOM 742 C CA . GLU A 1 93 ? 2.015 3.749 7.312 1.00 91.06 93 GLU A CA 1
ATOM 743 C C . GLU A 1 93 ? 0.606 3.898 6.750 1.00 91.06 93 GLU A C 1
ATOM 745 O O . GLU A 1 93 ? -0.328 3.324 7.304 1.00 91.06 93 GLU A O 1
ATOM 750 N N . TYR A 1 94 ? 0.457 4.605 5.629 1.00 88.44 94 TYR A N 1
ATOM 751 C CA . TYR A 1 94 ? -0.816 4.762 4.939 1.00 88.44 94 TYR A CA 1
ATOM 752 C C . TYR A 1 94 ? -1.375 3.407 4.490 1.00 88.44 94 TYR A C 1
ATOM 754 O O . TYR A 1 94 ? -2.538 3.111 4.747 1.00 88.44 94 TYR A O 1
ATOM 762 N N . HIS A 1 95 ? -0.543 2.537 3.906 1.00 87.19 95 HIS A N 1
ATOM 763 C CA . HIS A 1 95 ? -0.945 1.175 3.529 1.00 87.19 95 HIS A CA 1
ATOM 764 C C . HIS A 1 95 ? -1.413 0.352 4.724 1.00 87.19 95 HIS A C 1
ATOM 766 O O . HIS A 1 95 ? -2.467 -0.284 4.672 1.00 87.19 95 HIS A O 1
ATOM 772 N N . ILE A 1 96 ? -0.655 0.383 5.819 1.00 91.44 96 ILE A N 1
ATOM 773 C CA . ILE A 1 96 ? -1.025 -0.325 7.045 1.00 91.44 96 ILE A CA 1
ATOM 774 C C . ILE A 1 96 ? -2.353 0.219 7.592 1.00 91.44 96 ILE A C 1
ATOM 776 O O . ILE A 1 96 ? -3.257 -0.563 7.894 1.00 91.44 96 ILE A O 1
ATOM 780 N N . ALA A 1 97 ? -2.499 1.542 7.662 1.00 92.44 97 ALA A N 1
ATOM 781 C CA . ALA A 1 97 ? -3.711 2.202 8.127 1.00 92.44 97 ALA A CA 1
ATOM 782 C C . ALA A 1 97 ? -4.932 1.852 7.262 1.00 92.44 97 ALA A C 1
ATOM 784 O O . ALA A 1 97 ? -5.995 1.537 7.800 1.00 92.44 97 ALA A O 1
ATOM 785 N N . LEU A 1 98 ? -4.772 1.829 5.936 1.00 89.62 98 LEU A N 1
ATOM 786 C CA . LEU A 1 98 ? -5.820 1.467 4.985 1.00 89.62 98 LEU A CA 1
ATOM 787 C C . LEU A 1 98 ? -6.281 0.014 5.166 1.00 89.62 98 LEU A C 1
ATOM 789 O O . LEU A 1 98 ? -7.482 -0.257 5.234 1.00 89.62 98 LEU A O 1
ATOM 793 N N . LEU A 1 99 ? -5.343 -0.928 5.304 1.00 89.75 99 LEU A N 1
ATOM 794 C CA . LEU A 1 99 ? -5.662 -2.338 5.558 1.00 89.75 99 LEU A CA 1
ATOM 795 C C . LEU A 1 99 ? -6.395 -2.515 6.897 1.00 89.75 99 LEU A C 1
ATOM 797 O O . LEU A 1 99 ? -7.373 -3.266 6.977 1.00 89.75 99 LEU A O 1
ATOM 801 N N . VAL A 1 100 ? -5.973 -1.791 7.939 1.00 92.31 100 VAL A N 1
ATOM 802 C CA . VAL A 1 100 ? -6.653 -1.803 9.242 1.00 92.31 100 VAL A CA 1
ATOM 803 C C . VAL A 1 100 ? -8.058 -1.210 9.139 1.00 92.31 100 VAL A C 1
ATOM 805 O O . VAL A 1 100 ? -8.999 -1.822 9.652 1.00 92.31 100 VAL A O 1
ATOM 808 N N . ALA A 1 101 ? -8.241 -0.083 8.446 1.00 91.25 101 ALA A N 1
ATOM 809 C CA . ALA A 1 101 ? -9.554 0.524 8.209 1.00 91.25 101 ALA A CA 1
ATOM 810 C C . ALA A 1 101 ? -10.500 -0.435 7.460 1.00 91.25 101 ALA A C 1
ATOM 812 O O . ALA A 1 101 ? -11.667 -0.574 7.834 1.00 91.25 101 ALA A O 1
ATOM 813 N N . ARG A 1 102 ? -9.969 -1.205 6.500 1.00 88.12 102 ARG A N 1
ATOM 814 C CA . ARG A 1 102 ? -10.678 -2.272 5.762 1.00 88.12 102 ARG A CA 1
ATOM 815 C C . ARG A 1 102 ? -10.877 -3.571 6.555 1.00 88.12 102 ARG A C 1
ATOM 817 O O . ARG A 1 102 ? -11.372 -4.553 6.011 1.00 88.12 102 ARG A O 1
ATOM 824 N N . ARG A 1 103 ? -10.541 -3.583 7.850 1.00 89.50 103 ARG A N 1
ATOM 825 C CA . ARG A 1 103 ? -10.709 -4.721 8.774 1.00 89.50 103 ARG A CA 1
ATOM 826 C C . ARG A 1 103 ? -9.912 -5.969 8.391 1.00 89.50 103 ARG A C 1
ATOM 828 O O . ARG A 1 103 ? -10.277 -7.074 8.795 1.00 89.50 103 ARG A O 1
ATOM 835 N N . VAL A 1 104 ? -8.803 -5.806 7.673 1.00 88.88 104 VAL A N 1
ATOM 836 C CA . VAL A 1 104 ? -7.879 -6.914 7.418 1.00 88.88 104 VAL A CA 1
ATOM 837 C C . VAL A 1 104 ? -7.272 -7.373 8.758 1.00 88.88 104 VAL A C 1
ATOM 839 O O . VAL A 1 104 ? -6.863 -6.528 9.560 1.00 88.88 104 VAL A O 1
ATOM 842 N N . PRO A 1 105 ? -7.216 -8.688 9.053 1.00 91.25 105 PRO A N 1
ATOM 843 C CA . PRO A 1 105 ? -6.663 -9.178 10.315 1.00 91.25 105 PRO A CA 1
ATOM 844 C C . PRO A 1 105 ? -5.198 -8.767 10.508 1.00 91.25 105 PRO A C 1
ATOM 846 O O . PRO A 1 105 ? -4.393 -8.912 9.588 1.00 91.25 105 PRO A O 1
ATOM 849 N N . TYR A 1 106 ? -4.825 -8.337 11.721 1.00 93.00 106 TYR A N 1
ATOM 850 C CA . TYR A 1 106 ? -3.452 -7.905 12.043 1.00 93.00 106 TYR A CA 1
ATOM 851 C C . TYR A 1 106 ? -2.405 -8.971 11.699 1.00 93.00 106 TYR A C 1
ATOM 853 O O . TYR A 1 106 ? -1.360 -8.633 11.158 1.00 93.00 106 TYR A O 1
ATOM 861 N N . ALA A 1 107 ? -2.702 -10.254 11.926 1.00 92.50 107 ALA A N 1
ATOM 862 C CA . ALA A 1 107 ?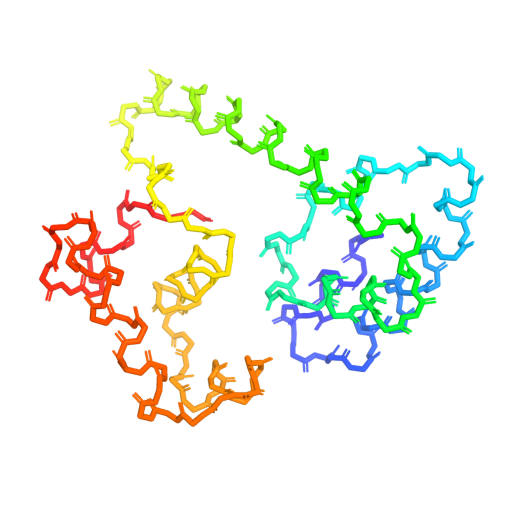 -1.827 -11.362 11.542 1.00 92.50 107 ALA A CA 1
ATOM 863 C C . ALA A 1 107 ? -1.530 -11.388 10.029 1.00 92.50 107 ALA A C 1
ATOM 865 O O . ALA A 1 107 ? -0.390 -11.601 9.615 1.00 92.50 107 ALA A O 1
ATOM 866 N N . LYS A 1 108 ? -2.541 -11.115 9.190 1.00 89.06 108 LYS A N 1
ATOM 867 C CA . LYS A 1 108 ? -2.389 -11.074 7.728 1.00 89.06 108 LYS A CA 1
ATOM 868 C C . LYS A 1 108 ? -1.557 -9.865 7.298 1.00 89.06 108 LYS A C 1
ATOM 870 O O . LYS A 1 108 ? -0.636 -10.030 6.503 1.00 89.06 108 LYS A O 1
ATOM 875 N N . ILE A 1 109 ? -1.824 -8.691 7.873 1.00 90.50 109 ILE A N 1
ATOM 876 C CA . ILE A 1 109 ? -1.050 -7.468 7.601 1.00 90.50 109 ILE A CA 1
ATOM 877 C C . ILE A 1 109 ? 0.410 -7.657 8.037 1.00 90.50 109 ILE A C 1
ATOM 879 O O . ILE A 1 109 ? 1.326 -7.338 7.287 1.00 90.50 109 ILE A O 1
ATOM 883 N N . ALA A 1 110 ? 0.645 -8.225 9.223 1.00 91.06 110 ALA A N 1
ATOM 884 C CA . ALA A 1 110 ? 1.982 -8.471 9.758 1.00 91.06 110 ALA A CA 1
ATOM 885 C C . ALA A 1 110 ? 2.784 -9.407 8.841 1.00 91.06 110 ALA A C 1
ATOM 887 O O . ALA A 1 110 ? 3.928 -9.101 8.497 1.00 91.06 110 ALA A O 1
ATOM 888 N N . LYS A 1 111 ? 2.148 -10.484 8.357 1.00 88.31 111 LYS A N 1
ATOM 889 C CA . LYS A 1 111 ? 2.730 -11.391 7.360 1.00 88.31 111 LYS A CA 1
ATOM 890 C C . LYS A 1 111 ? 3.068 -10.664 6.052 1.00 88.31 111 LYS A C 1
ATOM 892 O O . LYS A 1 111 ? 4.184 -10.811 5.569 1.00 88.31 111 LYS A O 1
ATOM 897 N N . GLN A 1 112 ? 2.144 -9.867 5.504 1.00 84.00 112 GLN A N 1
ATOM 898 C CA . GLN A 1 112 ? 2.365 -9.095 4.267 1.00 84.00 112 GLN A CA 1
ATOM 899 C C . GLN A 1 112 ? 3.511 -8.084 4.404 1.00 84.00 112 GLN A C 1
ATOM 901 O O . GLN A 1 112 ? 4.279 -7.876 3.468 1.00 84.00 112 GLN A O 1
ATOM 906 N N . GLN A 1 113 ? 3.642 -7.481 5.583 1.00 84.56 113 GLN A N 1
ATOM 907 C CA . GLN A 1 113 ? 4.663 -6.485 5.898 1.00 84.56 113 GLN A CA 1
ATOM 908 C C . GLN A 1 113 ? 5.985 -7.098 6.390 1.00 84.56 113 GLN A C 1
ATOM 910 O O . GLN A 1 113 ? 6.897 -6.343 6.733 1.00 84.56 113 GLN A O 1
ATOM 915 N N . CYS A 1 114 ? 6.093 -8.432 6.445 1.00 85.50 114 CYS A N 1
ATOM 916 C CA . CYS A 1 114 ? 7.245 -9.171 6.976 1.00 85.50 114 CYS A CA 1
ATOM 917 C C . CYS A 1 114 ? 7.665 -8.715 8.390 1.00 85.50 114 CYS A C 1
ATOM 919 O O . CYS A 1 114 ? 8.852 -8.561 8.684 1.00 85.50 114 CYS A O 1
ATOM 921 N N . VAL A 1 115 ? 6.696 -8.471 9.276 1.00 90.69 115 VAL A N 1
ATOM 922 C CA . VAL A 1 115 ? 6.924 -8.059 10.673 1.00 90.69 115 VAL A CA 1
ATOM 923 C C . VAL A 1 115 ? 6.137 -8.939 11.645 1.00 90.69 115 VAL A C 1
ATOM 925 O O . VAL A 1 115 ? 5.207 -9.637 11.256 1.00 90.69 115 VAL A O 1
ATOM 928 N N . SER A 1 116 ? 6.485 -8.899 12.933 1.00 94.38 116 SER A N 1
ATOM 929 C CA . SER A 1 116 ? 5.669 -9.534 13.973 1.00 94.38 116 SER A CA 1
ATOM 930 C C . SER A 1 116 ? 4.384 -8.741 14.232 1.00 94.38 116 SER A C 1
ATOM 932 O O . SER A 1 116 ? 4.342 -7.521 14.054 1.00 94.38 116 SER A O 1
ATOM 934 N N . GLU A 1 117 ? 3.341 -9.407 14.734 1.00 94.75 117 GLU A N 1
ATOM 935 C CA . GLU A 1 117 ? 2.111 -8.721 15.154 1.00 94.75 117 GLU A CA 1
ATOM 936 C C . GLU A 1 117 ? 2.361 -7.663 16.237 1.00 94.75 117 GLU A C 1
ATOM 938 O O . GLU A 1 117 ? 1.710 -6.621 16.247 1.00 94.75 117 GLU A O 1
ATOM 943 N N . GLY A 1 118 ? 3.317 -7.909 17.141 1.00 96.12 118 GLY A N 1
ATOM 944 C CA . GLY A 1 118 ? 3.721 -6.934 18.157 1.00 96.12 118 GLY A CA 1
ATOM 945 C C . GLY A 1 118 ? 4.303 -5.666 17.531 1.00 96.12 118 GLY A C 1
ATOM 946 O O . GLY A 1 118 ? 3.886 -4.563 17.876 1.00 96.12 118 GLY A O 1
ATOM 947 N N . ARG A 1 119 ? 5.193 -5.812 16.540 1.00 95.31 119 ARG A N 1
ATOM 948 C CA . ARG A 1 119 ? 5.744 -4.667 15.803 1.00 95.31 119 ARG A CA 1
ATOM 949 C C . ARG A 1 119 ? 4.662 -3.923 15.023 1.00 95.31 119 ARG A C 1
ATOM 951 O O . ARG A 1 119 ? 4.667 -2.697 15.014 1.00 95.31 119 ARG A O 1
ATOM 958 N N . LEU A 1 120 ? 3.715 -4.642 14.419 1.00 95.25 120 LEU A N 1
ATOM 959 C CA . LEU A 1 120 ? 2.576 -4.025 13.738 1.00 95.25 120 LEU A CA 1
ATOM 960 C C . LEU A 1 120 ? 1.690 -3.225 14.709 1.00 95.25 120 LEU A C 1
ATOM 962 O O . LEU A 1 120 ? 1.254 -2.128 14.369 1.00 95.25 120 LEU A O 1
ATOM 966 N N . ARG A 1 121 ? 1.446 -3.738 15.925 1.00 95.19 121 ARG A N 1
ATOM 967 C CA . ARG A 1 121 ? 0.720 -2.999 16.972 1.00 95.19 121 ARG A CA 1
ATOM 968 C C . ARG A 1 121 ? 1.427 -1.693 17.340 1.00 95.19 121 ARG A C 1
ATOM 970 O O . ARG A 1 121 ? 0.744 -0.681 17.446 1.00 95.19 121 ARG A O 1
ATOM 977 N N . ASN A 1 122 ? 2.756 -1.694 17.449 1.00 96.00 122 ASN A N 1
ATOM 978 C CA . ASN A 1 122 ? 3.528 -0.475 17.718 1.00 96.00 122 ASN A CA 1
ATOM 979 C C . ASN A 1 122 ? 3.402 0.546 16.579 1.00 96.00 122 ASN A C 1
ATOM 981 O O . ASN A 1 122 ? 3.061 1.694 16.840 1.00 96.00 122 ASN A O 1
ATOM 985 N N . ILE A 1 123 ? 3.558 0.111 15.322 1.00 94.69 123 ILE A N 1
ATOM 986 C CA . ILE A 1 123 ? 3.360 0.981 14.147 1.00 94.69 123 ILE A CA 1
ATOM 987 C C . ILE A 1 123 ? 1.953 1.600 14.164 1.00 94.69 123 ILE A C 1
ATOM 989 O O . ILE A 1 123 ? 1.783 2.786 13.906 1.00 94.69 123 ILE A O 1
ATOM 993 N N . MET A 1 124 ? 0.928 0.818 14.510 1.00 95.75 124 MET A N 1
ATOM 994 C CA . MET A 1 124 ? -0.441 1.327 14.600 1.00 95.75 124 MET A CA 1
ATOM 995 C C . MET A 1 124 ? -0.650 2.325 15.740 1.00 95.75 124 MET A C 1
ATOM 997 O O . MET A 1 124 ? -1.427 3.261 15.572 1.00 95.75 124 MET A O 1
ATOM 1001 N N . GLN A 1 125 ? 0.039 2.164 16.871 1.00 95.44 125 GLN A N 1
ATOM 1002 C CA . GLN A 1 125 ? 0.021 3.163 17.943 1.00 95.44 125 GLN A CA 1
ATOM 1003 C C . GLN A 1 125 ? 0.657 4.480 17.487 1.00 95.44 125 GLN A C 1
ATOM 1005 O O . GLN A 1 125 ? 0.079 5.541 17.707 1.00 95.44 125 GLN A O 1
ATOM 1010 N N . GLU A 1 126 ? 1.786 4.421 16.778 1.00 95.56 126 GLU A N 1
ATOM 1011 C CA . GLU A 1 126 ? 2.421 5.608 16.192 1.00 95.56 126 GLU A CA 1
ATOM 1012 C C . GLU A 1 126 ? 1.494 6.304 15.180 1.00 95.56 126 GLU A C 1
ATOM 1014 O O . GLU A 1 126 ? 1.365 7.528 15.199 1.00 95.56 126 GLU A O 1
ATOM 1019 N N . ILE A 1 127 ? 0.790 5.540 14.335 1.00 95.75 127 ILE A N 1
ATOM 1020 C CA . ILE A 1 127 ? -0.213 6.073 13.396 1.00 95.75 127 ILE A CA 1
ATOM 1021 C C . ILE A 1 127 ? -1.348 6.779 14.146 1.00 95.75 127 ILE A C 1
ATOM 1023 O O . ILE A 1 127 ? -1.720 7.895 13.783 1.00 95.75 127 ILE A O 1
ATOM 1027 N N . TYR A 1 128 ? -1.893 6.159 15.195 1.00 95.31 128 TYR A N 1
ATOM 1028 C CA . TYR A 1 128 ? -2.961 6.760 15.995 1.00 95.31 128 TYR A CA 1
ATOM 1029 C C . TYR A 1 128 ? -2.521 8.057 16.674 1.00 95.31 128 TYR A C 1
ATOM 1031 O O . TYR A 1 128 ? -3.260 9.040 16.644 1.00 95.31 128 TYR A O 1
ATOM 1039 N N . GLN A 1 129 ? -1.294 8.098 17.196 1.00 94.38 129 GLN A N 1
ATOM 1040 C CA . GLN A 1 129 ? -0.707 9.311 17.764 1.00 94.38 129 GLN A CA 1
ATOM 1041 C C . GLN A 1 129 ? -0.516 10.409 16.714 1.00 94.38 129 GLN A C 1
ATOM 1043 O O . GLN A 1 129 ? -0.908 11.547 16.955 1.00 94.38 129 GLN A O 1
ATOM 1048 N N . LYS A 1 130 ? 0.027 10.078 15.534 1.00 94.88 130 LYS A N 1
ATOM 1049 C CA . LYS A 1 130 ? 0.228 11.039 14.433 1.00 94.88 130 LYS A CA 1
ATOM 1050 C C . LYS A 1 130 ? -1.074 11.673 13.956 1.00 94.88 130 LYS A C 1
ATOM 1052 O O . LYS A 1 130 ? -1.080 12.840 13.580 1.00 94.88 130 LYS A O 1
ATOM 1057 N N . LEU A 1 131 ? -2.154 10.896 13.937 1.00 92.75 131 LEU A N 1
ATOM 1058 C CA . LEU A 1 131 ? -3.465 11.348 13.472 1.00 92.75 131 LEU A CA 1
ATOM 1059 C C . LEU A 1 131 ? -4.360 11.886 14.593 1.00 92.75 131 LEU A C 1
ATOM 1061 O O . LEU A 1 131 ? -5.453 12.357 14.295 1.00 92.75 131 LEU A O 1
ATOM 1065 N N . PHE A 1 132 ? -3.915 11.824 15.852 1.00 91.50 132 PHE A N 1
ATOM 1066 C CA . PHE A 1 132 ? -4.710 12.175 17.034 1.00 91.50 132 PHE A CA 1
ATOM 1067 C C . PHE A 1 132 ? -6.068 11.454 17.084 1.00 91.50 132 PHE A C 1
ATOM 1069 O O . PHE A 1 132 ? -7.089 12.049 17.423 1.00 91.50 132 PHE A O 1
ATOM 1076 N N . VAL A 1 133 ? -6.077 10.161 16.750 1.00 92.75 133 VAL A N 1
ATOM 1077 C CA . VAL A 1 133 ? -7.283 9.321 16.769 1.00 92.75 133 VAL A CA 1
ATOM 1078 C C . VAL A 1 133 ? -7.187 8.237 17.833 1.00 92.75 133 VAL A C 1
ATOM 1080 O O . VAL A 1 133 ? -6.111 7.718 18.122 1.00 92.75 133 VAL A O 1
ATOM 1083 N N . SER A 1 134 ? -8.332 7.846 18.382 1.00 87.69 134 SER A N 1
ATOM 1084 C CA . SER A 1 134 ? -8.400 6.863 19.473 1.00 87.69 134 SER A CA 1
ATOM 1085 C C . SER A 1 134 ? -8.677 5.438 18.988 1.00 87.69 134 SER A C 1
ATOM 1087 O O . SER A 1 134 ? -8.624 4.486 19.769 1.00 87.69 134 SER A O 1
ATOM 1089 N N . GLY A 1 135 ? -8.976 5.248 17.698 1.00 86.25 135 GLY A N 1
ATOM 1090 C CA . GLY A 1 135 ? -9.190 3.907 17.166 1.00 86.25 135 GLY A CA 1
ATOM 1091 C C . GLY A 1 135 ? -9.597 3.819 15.700 1.00 86.25 135 GLY A C 1
ATOM 1092 O O . GLY A 1 135 ? -9.763 4.806 14.987 1.00 86.25 135 GLY A O 1
ATOM 1093 N N . ARG A 1 136 ? -9.800 2.574 15.254 1.00 85.50 136 ARG A N 1
ATOM 1094 C CA . ARG A 1 136 ? -10.038 2.204 13.848 1.00 85.50 136 ARG A CA 1
ATOM 1095 C C . ARG A 1 136 ? -11.223 2.924 13.188 1.00 85.50 136 ARG A C 1
ATOM 1097 O O . ARG A 1 136 ? -11.173 3.177 11.991 1.00 85.50 136 ARG A O 1
ATOM 1104 N N . ASN A 1 137 ? -12.290 3.222 13.930 1.00 87.12 137 ASN A N 1
ATOM 1105 C CA . ASN A 1 137 ? -13.466 3.892 13.359 1.00 87.12 137 ASN A CA 1
ATOM 1106 C C . ASN A 1 137 ? -13.166 5.350 12.981 1.00 87.12 137 ASN A C 1
ATOM 1108 O O . ASN A 1 137 ? -13.692 5.844 11.990 1.00 87.12 137 ASN A O 1
ATOM 1112 N N . GLU A 1 138 ? -12.316 6.026 13.753 1.00 89.19 138 GLU A N 1
ATOM 1113 C CA . GLU A 1 138 ? -11.850 7.377 13.435 1.00 89.19 138 GLU A CA 1
ATOM 1114 C C . GLU A 1 138 ? -10.793 7.341 12.336 1.00 89.19 138 GLU A C 1
ATOM 1116 O O . GLU A 1 138 ? -10.856 8.158 11.425 1.00 89.19 138 GLU A O 1
ATOM 1121 N N . LEU A 1 139 ? -9.900 6.342 12.354 1.00 91.44 139 LEU A N 1
ATOM 1122 C CA . LEU A 1 139 ? -8.884 6.133 11.317 1.00 91.44 139 LEU A CA 1
ATOM 1123 C C . LEU A 1 139 ? -9.478 6.128 9.902 1.00 91.44 139 LEU A C 1
ATOM 1125 O O . LEU A 1 139 ? -8.906 6.739 9.006 1.00 91.44 139 LEU A O 1
ATOM 1129 N N . ALA A 1 140 ? -10.633 5.480 9.713 1.00 88.38 140 ALA A N 1
ATOM 1130 C CA . ALA A 1 140 ? -11.307 5.373 8.418 1.00 88.38 140 ALA A CA 1
ATOM 1131 C C . ALA A 1 140 ? -11.713 6.728 7.802 1.00 88.38 140 ALA A C 1
ATOM 1133 O O . ALA A 1 140 ? -11.991 6.781 6.613 1.00 88.38 140 ALA A O 1
ATOM 1134 N N . LYS A 1 141 ? -11.732 7.818 8.581 1.00 87.62 141 LYS A N 1
ATOM 1135 C CA . LYS A 1 141 ? -11.995 9.179 8.080 1.00 87.62 141 LYS A CA 1
ATOM 1136 C C . LYS A 1 141 ? -10.765 9.834 7.444 1.00 87.62 141 LYS A C 1
ATOM 1138 O O . LYS A 1 141 ? -10.899 10.829 6.744 1.00 87.62 141 LYS A O 1
ATOM 1143 N N . TYR A 1 142 ? -9.577 9.296 7.717 1.00 86.06 142 TYR A N 1
ATOM 1144 C CA . TYR A 1 142 ? -8.293 9.867 7.306 1.00 86.06 142 TYR A CA 1
ATOM 1145 C C . TYR A 1 142 ? -7.602 9.054 6.204 1.00 86.06 142 TYR A C 1
ATOM 1147 O O . TYR A 1 142 ? -6.560 9.479 5.704 1.00 86.06 142 TYR A O 1
ATOM 1155 N N . VAL A 1 143 ? -8.156 7.897 5.826 1.00 84.69 143 VAL A N 1
ATOM 1156 C CA . VAL A 1 143 ? -7.620 6.992 4.796 1.00 84.69 143 VAL A CA 1
ATOM 1157 C C . VAL A 1 143 ? -8.712 6.600 3.802 1.00 84.69 143 VAL A C 1
ATOM 1159 O O . VAL A 1 143 ? -9.876 6.505 4.184 1.00 84.69 143 VAL A O 1
ATOM 1162 N N . PHE A 1 144 ? -8.330 6.369 2.545 1.00 77.88 144 PHE A N 1
ATOM 1163 C CA . PHE A 1 144 ? -9.215 6.135 1.401 1.00 77.88 144 PHE A CA 1
ATOM 1164 C C . PHE A 1 144 ? -8.769 4.887 0.617 1.00 77.88 144 PHE A C 1
ATOM 1166 O O . PHE A 1 144 ? -7.562 4.794 0.299 1.00 77.88 144 PHE A O 1
#

Foldseek 3Di:
DVQLLVCLVVVVLVSSLVVLLVCCVPPVVVPNQVVLLVCCLSNLCSSLVSCVPPNVVCNCVNPVNNLVVVVVVQVVCCVVVVAAADPQDDPNLLSLLQCVLVVPDLCVNCVVVVHDSVVSVVSVVVVCVSVVHDDSVVSNSHHD

Radius of gyration: 15.51 Å; chains: 1; bounding box: 32×36×42 Å

Organism: NCBI:txid1076179

Secondary structure (DSSP, 8-state):
-HHHHHHHHTT-HHHHHHHHHHHHHHHGGGT--HHHHTTTGGGTTHHHHHHHHH-GGGHHHHHHHHHHHHHHHHHHHHHHH-----SSS-HHHHHHHHHHHTT--HHHHHHHTTS-HHHHHHHHHHHHHHHT-SSHHHHTTT--

Sequence (144 aa):
MTRAVACHALGQEDEARLFLLEAMRICLPHGFITPFAEVVTALGGLAEQCLERELPGYYDAVLGQWKQTWKNWISFHNQFTQDNITLMLTLREYHIALLVARRVPYAKIAKQQCVSEGRLRNIMQEIYQKLFVSGRNELAKYVF